Protein AF-A0A811QAI1-F1 (afdb_monomer_lite)

Sequence (111 aa):
MQKIFDVAPDAIEFLEQHHNRLWYRCGFSEKSKCDYLTNNVSESFNAQIRHMKGLLLHELVDGLRELIMEKRFLRRK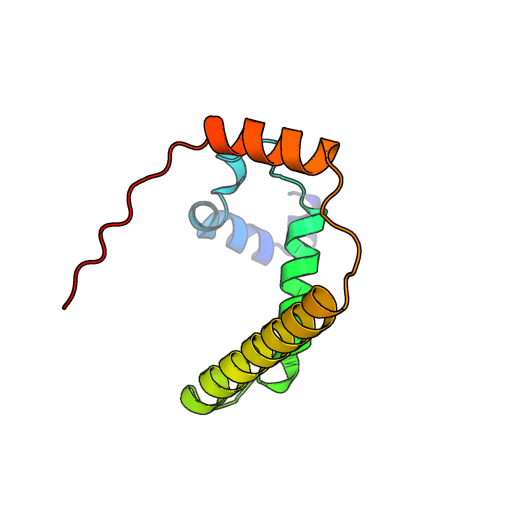IAREMRDGILPNVMKELNAISNNLKVVKAVIVNL

Secondary structure (DSSP, 8-state):
-HHHHTT-HHHHHHHHHTHHHH--GGGS-GGG--HHHHHHHHHHHHHHTGGGTT--HHHHHHHHHHHHHHHHHHHHHHHHH--SPPPHHHHHHHHHHHHT-----------

Structure (mmCIF, N/CA/C/O backbone):
data_AF-A0A811QAI1-F1
#
_entry.id   AF-A0A811QAI1-F1
#
loop_
_atom_site.group_PDB
_atom_site.id
_atom_site.type_symbol
_atom_site.label_atom_id
_atom_site.label_alt_id
_atom_site.label_comp_id
_atom_site.label_asym_id
_atom_site.label_entity_id
_atom_site.label_seq_id
_atom_site.pdbx_PDB_ins_code
_atom_site.Cartn_x
_atom_site.Cartn_y
_atom_site.Cartn_z
_atom_site.occupancy
_atom_site.B_iso_or_equiv
_atom_site.auth_seq_id
_atom_site.auth_comp_id
_atom_site.auth_asym_id
_atom_site.auth_atom_id
_atom_site.pdbx_PDB_model_num
ATOM 1 N N . MET A 1 1 ? 30.792 1.212 4.250 1.00 61.94 1 MET A N 1
ATOM 2 C CA . MET A 1 1 ? 30.940 1.298 2.783 1.00 61.94 1 MET A CA 1
ATOM 3 C C . MET A 1 1 ? 31.880 0.241 2.226 1.00 61.94 1 MET A C 1
ATOM 5 O O . MET A 1 1 ? 31.445 -0.432 1.311 1.00 61.94 1 MET A O 1
ATOM 9 N N . GLN A 1 2 ? 33.067 0.001 2.808 1.00 68.88 2 GLN A N 1
ATOM 10 C CA . GLN A 1 2 ? 34.034 -0.996 2.302 1.00 68.88 2 GLN A CA 1
ATOM 11 C C . GLN A 1 2 ? 33.423 -2.371 1.962 1.00 68.88 2 GLN A C 1
ATOM 13 O O . GLN A 1 2 ? 33.489 -2.808 0.828 1.00 68.88 2 GLN A O 1
ATOM 18 N N . LYS A 1 3 ? 32.682 -2.980 2.899 1.00 75.81 3 LYS A N 1
ATOM 19 C CA . LYS A 1 3 ? 32.026 -4.285 2.679 1.00 75.81 3 LYS A CA 1
ATOM 20 C C . LYS A 1 3 ? 30.988 -4.306 1.543 1.00 75.81 3 LYS A C 1
ATOM 22 O O . LYS A 1 3 ? 30.678 -5.375 1.043 1.00 75.81 3 LYS A O 1
ATOM 27 N N . ILE A 1 4 ? 30.400 -3.156 1.198 1.00 73.12 4 ILE A N 1
ATOM 28 C CA . ILE A 1 4 ? 29.446 -3.029 0.083 1.00 73.12 4 ILE A CA 1
ATOM 29 C C . ILE A 1 4 ? 30.220 -2.814 -1.218 1.00 73.12 4 ILE A C 1
ATOM 31 O O . ILE A 1 4 ? 29.883 -3.435 -2.213 1.00 73.12 4 ILE A O 1
ATOM 35 N N . PHE A 1 5 ? 31.285 -2.008 -1.189 1.00 76.19 5 PHE A N 1
ATOM 36 C CA . PHE A 1 5 ? 32.186 -1.801 -2.325 1.00 76.19 5 PHE A CA 1
ATOM 37 C C . PHE A 1 5 ? 32.788 -3.115 -2.834 1.00 76.19 5 PHE A C 1
ATOM 39 O O . PHE A 1 5 ? 32.803 -3.355 -4.035 1.00 76.19 5 PHE A O 1
ATOM 46 N N . ASP A 1 6 ? 33.209 -3.990 -1.919 1.00 85.88 6 ASP A N 1
ATOM 47 C CA . ASP A 1 6 ? 33.828 -5.273 -2.269 1.00 85.88 6 ASP A CA 1
ATOM 48 C C . ASP A 1 6 ? 32.852 -6.242 -2.976 1.00 85.88 6 ASP A C 1
ATOM 50 O O . ASP A 1 6 ? 33.287 -7.179 -3.640 1.00 85.88 6 ASP A O 1
ATOM 54 N N . VAL A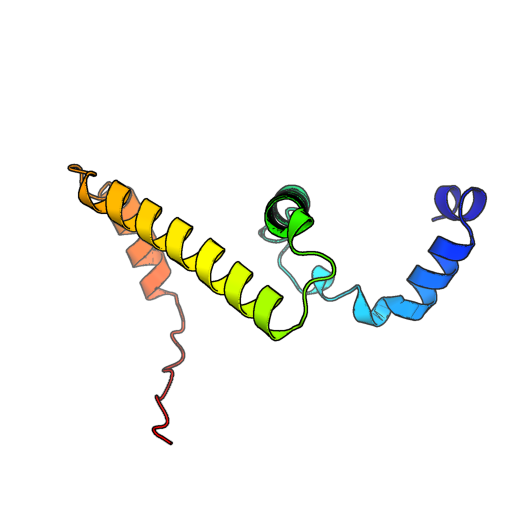 1 7 ? 31.534 -6.034 -2.833 1.00 87.75 7 VAL A N 1
ATOM 55 C CA . VAL A 1 7 ? 30.476 -6.914 -3.373 1.00 87.75 7 VAL A CA 1
ATOM 56 C C . VAL A 1 7 ? 29.728 -6.274 -4.549 1.00 87.75 7 VAL A C 1
ATOM 58 O O . VAL A 1 7 ? 29.318 -6.978 -5.468 1.00 87.75 7 VAL A O 1
ATOM 61 N N . ALA A 1 8 ? 29.533 -4.957 -4.516 1.00 86.38 8 ALA A N 1
ATOM 62 C CA . ALA A 1 8 ? 28.769 -4.174 -5.485 1.00 86.38 8 ALA A CA 1
ATOM 63 C C . ALA A 1 8 ? 29.371 -2.755 -5.601 1.00 86.38 8 ALA A C 1
ATOM 65 O O . ALA A 1 8 ? 28.861 -1.800 -4.999 1.00 86.38 8 ALA A O 1
ATOM 66 N N . PRO A 1 9 ? 30.501 -2.602 -6.316 1.00 87.12 9 PRO A N 1
ATOM 67 C CA . PRO A 1 9 ? 31.180 -1.313 -6.463 1.00 87.12 9 PRO A CA 1
ATOM 68 C C . PRO A 1 9 ? 30.334 -0.284 -7.234 1.00 87.12 9 PRO A C 1
ATOM 70 O O . PRO A 1 9 ? 30.380 0.906 -6.927 1.00 87.12 9 PRO A O 1
ATOM 73 N N . ASP A 1 10 ? 29.490 -0.745 -8.155 1.00 89.88 10 ASP A N 1
ATOM 74 C CA . ASP A 1 10 ? 28.499 0.042 -8.897 1.00 89.88 10 ASP A CA 1
ATOM 75 C C . ASP A 1 10 ? 27.428 0.669 -7.987 1.00 89.88 10 ASP A C 1
ATOM 77 O O . ASP A 1 10 ? 26.999 1.806 -8.199 1.00 89.88 10 ASP A O 1
ATOM 81 N N . ALA A 1 11 ? 27.031 -0.027 -6.917 1.00 83.25 11 ALA A N 1
ATOM 82 C CA . ALA A 1 11 ? 26.115 0.524 -5.922 1.00 83.25 11 ALA A CA 1
ATOM 83 C C . ALA A 1 11 ? 26.743 1.698 -5.149 1.00 83.25 11 ALA A C 1
ATOM 85 O O . ALA A 1 11 ? 26.044 2.658 -4.822 1.00 83.25 11 ALA A O 1
ATOM 86 N N . ILE A 1 12 ? 28.051 1.646 -4.868 1.00 85.56 12 ILE A N 1
ATOM 87 C CA . ILE A 1 12 ? 28.774 2.752 -4.221 1.00 85.56 12 ILE A CA 1
ATOM 88 C C . ILE A 1 12 ? 28.868 3.948 -5.163 1.00 85.56 12 ILE A C 1
ATOM 90 O O . ILE A 1 12 ? 28.510 5.054 -4.760 1.00 85.56 12 ILE A O 1
ATOM 94 N N . GLU A 1 13 ? 29.248 3.716 -6.419 1.00 87.56 13 GLU A N 1
ATOM 95 C CA . GLU A 1 13 ? 29.300 4.765 -7.438 1.00 87.56 13 GLU A CA 1
ATOM 96 C C . GLU A 1 13 ? 27.938 5.468 -7.586 1.00 87.56 13 GLU A C 1
ATOM 98 O O . GLU A 1 13 ? 27.854 6.699 -7.562 1.00 87.56 13 GLU A O 1
ATOM 103 N N . PHE A 1 14 ? 26.842 4.703 -7.633 1.00 84.56 14 PHE A N 1
ATOM 104 C CA . PHE A 1 14 ? 25.490 5.260 -7.690 1.00 84.56 14 PHE A CA 1
ATOM 105 C C . PHE A 1 14 ? 25.151 6.131 -6.469 1.00 84.56 14 PHE A C 1
ATOM 107 O O . PHE A 1 14 ? 24.579 7.217 -6.625 1.00 84.56 14 PHE A O 1
ATOM 114 N N . LEU A 1 15 ? 25.487 5.666 -5.259 1.00 80.38 15 LEU A N 1
ATOM 115 C CA . LEU A 1 15 ? 25.223 6.382 -4.006 1.00 80.38 15 LEU A CA 1
ATOM 116 C C . LEU A 1 15 ? 26.017 7.687 -3.905 1.00 80.38 15 LEU A C 1
ATOM 118 O O . LEU A 1 15 ? 25.475 8.677 -3.410 1.00 80.38 15 LEU A O 1
ATOM 122 N N . GLU A 1 16 ? 27.264 7.697 -4.373 1.00 83.31 16 GLU A N 1
ATOM 123 C CA . GLU A 1 16 ? 28.113 8.891 -4.409 1.00 83.31 16 GLU A CA 1
ATOM 124 C C . GLU A 1 16 ? 27.597 9.913 -5.431 1.00 83.31 16 G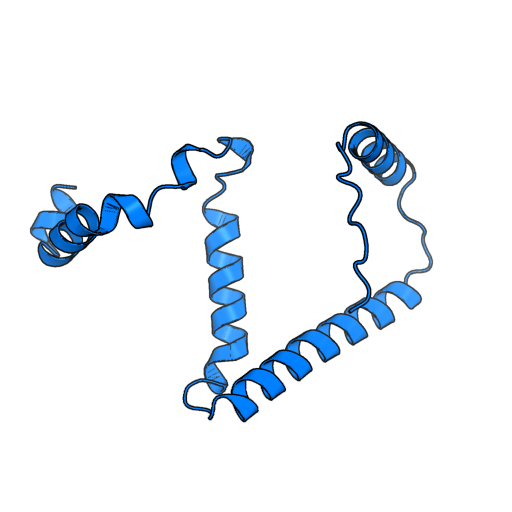LU A C 1
ATOM 126 O O . GLU A 1 16 ? 27.455 11.094 -5.105 1.00 83.31 16 GLU A O 1
ATOM 131 N N . GLN A 1 17 ? 27.213 9.463 -6.630 1.00 86.81 17 GLN A N 1
ATOM 132 C CA . GLN A 1 17 ? 26.688 10.333 -7.691 1.00 86.81 17 GLN A CA 1
ATOM 133 C C . GLN A 1 17 ? 25.332 10.974 -7.345 1.00 86.81 17 GLN A C 1
ATOM 135 O O . GLN A 1 17 ? 25.070 12.118 -7.721 1.00 86.81 17 GLN A O 1
ATOM 140 N N . HIS A 1 18 ? 24.454 10.260 -6.633 1.00 79.19 18 HIS A N 1
ATOM 141 C CA . HIS A 1 18 ? 23.071 10.691 -6.363 1.00 79.19 18 HIS A CA 1
ATOM 142 C C . HIS A 1 18 ? 22.830 11.111 -4.909 1.00 79.19 18 HIS A C 1
ATOM 144 O O . HIS A 1 18 ? 21.682 11.295 -4.488 1.00 79.19 18 HIS A O 1
ATOM 150 N N . HIS A 1 19 ? 23.900 11.278 -4.135 1.00 68.88 19 HIS A N 1
ATOM 151 C CA . HIS A 1 19 ? 23.867 11.543 -2.699 1.00 68.88 19 HIS A CA 1
ATOM 152 C C . HIS A 1 19 ? 22.951 12.716 -2.306 1.00 68.88 19 HIS A C 1
ATOM 154 O O . HIS A 1 19 ? 22.161 12.632 -1.364 1.00 68.88 19 HIS A O 1
ATOM 160 N N . ASN A 1 20 ? 22.986 13.791 -3.097 1.00 64.88 20 ASN A N 1
ATOM 161 C CA . ASN A 1 20 ? 22.164 14.988 -2.916 1.00 64.88 20 ASN A CA 1
ATOM 162 C C . ASN A 1 20 ? 20.649 14.750 -3.087 1.00 64.88 20 ASN A C 1
ATOM 164 O O . ASN A 1 20 ? 19.854 15.509 -2.538 1.00 64.88 20 ASN A O 1
ATOM 168 N N . ARG A 1 21 ? 20.230 13.710 -3.820 1.00 62.31 21 ARG A N 1
ATOM 169 C CA . ARG A 1 21 ? 18.814 13.337 -4.016 1.00 62.31 21 ARG A CA 1
ATOM 170 C C . ARG A 1 21 ? 18.303 12.387 -2.935 1.00 62.31 21 ARG A C 1
ATOM 172 O O . ARG A 1 21 ? 17.097 12.297 -2.721 1.00 62.31 21 ARG A O 1
ATOM 179 N N . LEU A 1 22 ? 19.209 11.678 -2.263 1.00 59.34 22 LEU A N 1
ATOM 180 C CA . LEU A 1 22 ? 18.886 10.667 -1.254 1.00 59.34 22 LEU A CA 1
ATOM 181 C C . LEU A 1 22 ? 18.806 11.256 0.165 1.00 59.34 22 LEU A C 1
ATOM 183 O O . LEU A 1 22 ? 18.176 10.669 1.049 1.00 59.34 22 LEU A O 1
ATOM 187 N N . TRP A 1 23 ? 19.419 12.418 0.407 1.00 59.44 23 TRP A N 1
ATOM 188 C CA . TRP A 1 23 ? 19.560 12.998 1.743 1.00 59.44 23 TRP A CA 1
ATOM 189 C C . TRP A 1 23 ? 18.727 14.264 1.956 1.00 59.44 23 TRP A C 1
ATOM 191 O O . TRP A 1 23 ? 19.230 15.380 1.983 1.00 59.44 23 TRP A O 1
ATOM 201 N N . TYR A 1 24 ? 17.443 14.066 2.255 1.00 59.22 24 TYR A N 1
ATOM 202 C CA . TYR A 1 24 ? 16.702 14.985 3.134 1.00 59.22 24 TYR A CA 1
ATOM 203 C C . TYR A 1 24 ? 16.396 14.349 4.500 1.00 59.22 24 TYR A C 1
ATOM 205 O O . TYR A 1 24 ? 15.809 14.970 5.378 1.00 59.22 24 TYR A O 1
ATOM 213 N N . ARG A 1 25 ? 16.838 13.102 4.731 1.00 58.06 25 ARG A N 1
ATOM 214 C CA . ARG A 1 25 ? 16.599 12.379 5.990 1.00 58.06 25 ARG A CA 1
ATOM 215 C C . ARG A 1 25 ? 17.359 12.975 7.178 1.00 58.06 25 ARG A C 1
ATOM 217 O O . ARG A 1 25 ? 16.877 12.880 8.304 1.00 58.06 25 ARG A O 1
ATOM 224 N N . CYS A 1 26 ? 18.506 13.622 6.952 1.00 63.53 26 CYS A N 1
ATOM 225 C CA . CYS A 1 26 ? 19.270 14.303 8.002 1.00 63.53 26 CYS A CA 1
ATOM 226 C C . CYS A 1 26 ? 18.506 15.489 8.619 1.00 63.53 26 CYS A C 1
ATOM 228 O O . CYS A 1 26 ? 18.646 15.711 9.819 1.00 63.53 26 CYS A O 1
ATOM 230 N N . GLY A 1 27 ? 17.642 16.159 7.844 1.00 65.06 27 GLY A N 1
ATOM 231 C CA . GLY A 1 27 ? 16.843 17.310 8.280 1.00 65.06 27 GLY A CA 1
ATOM 232 C C . GLY A 1 27 ? 15.629 16.978 9.156 1.00 65.06 27 GLY A C 1
ATOM 233 O O . GLY A 1 27 ? 15.009 17.887 9.699 1.00 65.06 27 GLY A O 1
ATOM 234 N N . PHE A 1 28 ? 15.280 15.698 9.327 1.00 66.31 28 PHE A N 1
ATOM 235 C CA . PHE A 1 28 ? 14.187 15.289 10.217 1.00 66.31 28 PHE A CA 1
ATOM 236 C C . PHE A 1 28 ? 14.674 15.057 11.655 1.00 66.31 28 PHE A C 1
ATOM 238 O O . PHE A 1 28 ? 15.850 14.791 11.898 1.00 66.31 28 PHE A O 1
ATOM 245 N N . SER A 1 29 ? 13.754 15.103 12.622 1.00 70.19 29 SER A N 1
ATOM 246 C CA . SER A 1 29 ? 14.021 14.675 14.003 1.00 70.19 29 SER A CA 1
ATOM 247 C C . SER A 1 29 ? 14.299 13.170 14.058 1.00 70.19 29 SER A C 1
ATOM 249 O O . SER A 1 29 ? 13.641 12.408 13.354 1.00 70.19 29 SER A O 1
ATOM 251 N N . GLU A 1 30 ? 15.212 12.714 14.921 1.00 70.69 30 GLU A N 1
ATOM 252 C CA . GLU A 1 30 ? 15.476 11.279 15.150 1.00 70.69 30 GLU A CA 1
ATOM 253 C C . GLU A 1 30 ? 14.212 10.496 15.524 1.00 70.69 30 GLU A C 1
ATOM 255 O O . GLU A 1 30 ? 14.029 9.372 15.068 1.00 70.69 30 GLU A O 1
ATOM 260 N N . LYS A 1 31 ? 13.273 11.129 16.241 1.00 65.69 31 LYS A N 1
ATOM 261 C CA . LYS A 1 31 ? 11.965 10.537 16.568 1.00 65.69 31 LYS A CA 1
ATOM 262 C C . LYS A 1 31 ? 11.130 10.199 15.328 1.00 65.69 31 LYS A C 1
ATOM 264 O O . LYS A 1 31 ? 10.326 9.276 15.363 1.00 65.69 31 LYS A O 1
ATOM 269 N N . SER A 1 32 ? 11.314 10.939 14.236 1.00 62.38 32 SER A N 1
ATOM 270 C CA . SER A 1 32 ? 10.629 10.719 12.958 1.00 62.38 32 SER A CA 1
ATOM 271 C C . SER A 1 32 ? 11.399 9.774 12.027 1.00 62.38 32 SER A C 1
ATOM 273 O O . SER A 1 32 ? 10.835 9.307 11.040 1.00 62.38 32 SER A O 1
ATOM 275 N N . LYS A 1 33 ? 12.669 9.459 12.326 1.00 61.50 33 LYS A N 1
ATOM 276 C CA . LYS A 1 33 ? 13.537 8.567 11.532 1.00 61.50 33 LYS A CA 1
ATOM 277 C C . LYS A 1 33 ? 13.351 7.097 11.923 1.00 61.50 33 LYS A C 1
ATOM 279 O O . LYS A 1 33 ? 14.316 6.359 12.079 1.00 61.50 33 LYS A O 1
ATOM 284 N N . CYS A 1 34 ? 12.108 6.650 12.080 1.00 60.22 34 CYS A N 1
ATOM 285 C CA . CYS A 1 34 ? 11.833 5.227 12.248 1.00 60.22 34 CYS A CA 1
ATOM 286 C C . CYS A 1 34 ? 11.874 4.544 10.871 1.00 60.22 34 CYS A C 1
ATOM 288 O O . CYS A 1 34 ? 10.871 4.523 10.156 1.00 60.22 34 CYS A O 1
ATOM 290 N N . ASP A 1 35 ? 13.036 4.000 10.491 1.00 56.25 35 ASP A N 1
ATOM 291 C CA . ASP A 1 35 ? 13.245 3.277 9.220 1.00 56.25 35 ASP A CA 1
ATOM 292 C C . ASP A 1 35 ? 12.209 2.171 8.980 1.00 56.25 35 ASP A C 1
ATOM 294 O O . ASP A 1 35 ? 11.756 1.948 7.853 1.00 56.25 35 ASP A O 1
ATOM 298 N N . TYR A 1 36 ? 11.787 1.527 10.067 1.00 52.69 36 TYR A N 1
ATOM 299 C CA . TYR A 1 36 ? 10.894 0.379 10.049 1.00 52.69 36 TYR A CA 1
ATOM 300 C C . TYR A 1 36 ? 9.486 0.715 9.532 1.00 52.69 36 TYR A C 1
ATOM 302 O O . TYR A 1 36 ? 8.862 -0.090 8.843 1.00 52.69 36 TYR A O 1
ATOM 310 N N . LEU A 1 37 ? 8.979 1.920 9.812 1.00 54.72 37 LEU A N 1
ATOM 311 C CA . LEU A 1 37 ? 7.637 2.326 9.381 1.00 54.72 37 LEU A CA 1
ATOM 312 C C . LEU A 1 37 ? 7.598 2.728 7.902 1.00 54.72 37 LEU A C 1
ATOM 314 O O . LEU A 1 37 ? 6.598 2.494 7.225 1.00 54.72 37 LEU A O 1
ATOM 318 N N . THR A 1 38 ? 8.678 3.311 7.380 1.00 58.41 38 THR A N 1
ATOM 319 C CA . THR A 1 38 ? 8.688 3.869 6.019 1.00 58.41 38 THR A CA 1
ATOM 320 C C . THR A 1 38 ? 8.786 2.810 4.923 1.00 58.41 38 THR A C 1
ATOM 322 O O . THR A 1 38 ? 8.158 2.962 3.870 1.00 58.41 38 THR A O 1
ATOM 325 N N . ASN A 1 39 ? 9.521 1.720 5.167 1.00 72.56 39 ASN A N 1
ATOM 326 C CA . ASN A 1 39 ? 9.657 0.658 4.174 1.00 72.56 39 ASN A CA 1
ATOM 327 C C . ASN A 1 39 ? 8.371 -0.172 4.066 1.00 72.56 39 ASN A C 1
ATOM 329 O O . ASN A 1 39 ? 7.830 -0.322 2.978 1.00 72.56 39 ASN A O 1
ATOM 333 N N . ASN A 1 40 ? 7.796 -0.578 5.202 1.00 78.56 40 ASN A N 1
ATOM 334 C CA . ASN A 1 40 ? 6.574 -1.388 5.233 1.00 78.56 40 ASN A CA 1
ATOM 335 C C . ASN A 1 40 ? 5.389 -0.711 4.528 1.00 78.56 40 ASN A C 1
ATOM 337 O O . ASN A 1 40 ? 4.614 -1.373 3.839 1.00 78.56 40 ASN A O 1
ATOM 341 N N . VAL A 1 41 ? 5.239 0.611 4.674 1.00 80.69 41 VAL A N 1
ATOM 342 C CA . VAL A 1 41 ? 4.185 1.367 3.976 1.00 80.69 41 VAL A CA 1
ATOM 343 C C . VAL A 1 41 ? 4.414 1.351 2.466 1.00 80.69 41 VAL A C 1
ATOM 345 O O . VAL A 1 41 ? 3.482 1.081 1.707 1.00 80.69 41 VAL A O 1
ATOM 348 N N . SER A 1 42 ? 5.652 1.597 2.034 1.00 83.19 42 SER A N 1
ATOM 349 C CA . SER A 1 42 ? 6.020 1.624 0.616 1.00 83.19 42 SER A CA 1
ATOM 350 C C . SER A 1 42 ? 5.883 0.240 -0.024 1.00 83.19 42 SER A C 1
ATOM 352 O O . SER A 1 42 ? 5.279 0.101 -1.085 1.00 83.19 42 SER A O 1
ATOM 354 N N . GLU A 1 43 ? 6.368 -0.805 0.644 1.00 88.62 43 GLU A N 1
ATOM 355 C CA . GLU A 1 43 ? 6.254 -2.198 0.209 1.00 88.62 43 GLU A CA 1
ATOM 356 C C . GLU A 1 43 ? 4.799 -2.668 0.164 1.00 88.62 43 GLU A C 1
ATOM 358 O O . GLU A 1 43 ? 4.379 -3.264 -0.828 1.00 88.62 43 GLU A O 1
ATOM 363 N N . SER A 1 44 ? 3.999 -2.354 1.189 1.00 90.06 44 SER A N 1
ATOM 364 C CA . SER A 1 44 ? 2.576 -2.709 1.218 1.00 90.06 44 SER A CA 1
ATOM 365 C C . SER A 1 44 ? 1.793 -2.027 0.098 1.00 90.06 44 SER A C 1
ATOM 367 O O . SER A 1 44 ? 0.916 -2.646 -0.513 1.00 90.06 44 SER A O 1
ATOM 369 N N . PHE A 1 45 ? 2.104 -0.763 -0.196 1.00 89.88 45 PHE A N 1
ATOM 370 C CA . PHE A 1 45 ? 1.504 -0.061 -1.323 1.00 89.88 45 PHE A CA 1
ATOM 371 C C . PHE A 1 45 ? 1.935 -0.687 -2.655 1.00 89.88 45 PHE A C 1
ATOM 373 O O . PHE A 1 45 ? 1.081 -1.048 -3.463 1.00 89.88 45 PHE A O 1
ATOM 380 N N . ASN A 1 46 ? 3.237 -0.920 -2.845 1.00 90.88 46 ASN A N 1
ATOM 381 C CA . ASN A 1 46 ? 3.785 -1.553 -4.048 1.00 90.88 46 ASN A CA 1
ATOM 382 C C . ASN A 1 46 ? 3.205 -2.951 -4.298 1.00 90.88 46 ASN A C 1
ATOM 384 O O . ASN A 1 46 ? 2.953 -3.312 -5.447 1.00 90.88 46 ASN A O 1
ATOM 388 N N . ALA A 1 47 ? 2.966 -3.731 -3.242 1.00 93.88 47 ALA A N 1
ATOM 389 C CA . ALA A 1 47 ? 2.318 -5.033 -3.339 1.00 93.88 47 ALA A CA 1
ATOM 390 C C . ALA A 1 47 ? 0.864 -4.911 -3.824 1.00 93.88 47 ALA A C 1
ATOM 392 O O . ALA A 1 47 ? 0.451 -5.672 -4.698 1.00 93.88 47 ALA A O 1
ATOM 393 N N . GLN A 1 48 ? 0.112 -3.929 -3.313 1.00 92.81 48 GLN A N 1
ATOM 394 C CA . GLN A 1 48 ? -1.273 -3.678 -3.731 1.00 92.81 48 GLN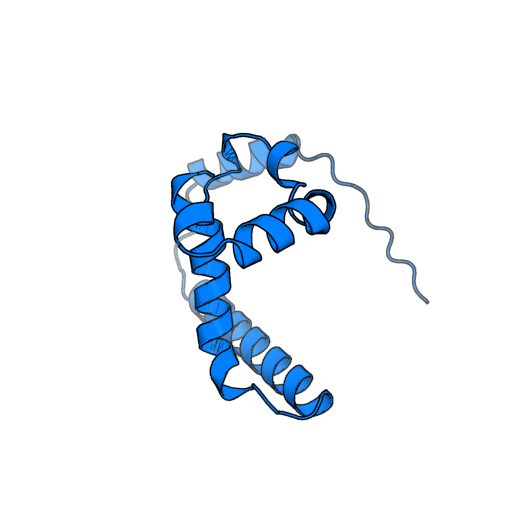 A CA 1
ATOM 395 C C . GLN A 1 48 ? -1.364 -3.286 -5.205 1.00 92.81 48 GLN A C 1
ATOM 397 O O . GLN A 1 48 ? -2.224 -3.802 -5.909 1.00 92.81 48 GLN A O 1
ATOM 402 N N . ILE A 1 49 ? -0.457 -2.437 -5.692 1.00 94.69 49 ILE A N 1
ATOM 403 C CA . ILE A 1 49 ? -0.487 -1.950 -7.082 1.00 94.69 49 ILE A CA 1
ATOM 404 C C . ILE A 1 49 ? 0.336 -2.812 -8.049 1.00 94.69 49 ILE A C 1
ATOM 406 O O . ILE A 1 49 ? 0.470 -2.474 -9.222 1.00 94.69 49 ILE A O 1
ATOM 410 N N . ARG A 1 50 ? 0.908 -3.936 -7.594 1.00 95.25 50 ARG A N 1
ATOM 411 C CA . ARG A 1 50 ? 1.813 -4.767 -8.409 1.00 95.25 50 ARG A CA 1
ATOM 412 C C . ARG A 1 50 ? 1.174 -5.234 -9.718 1.00 95.25 50 ARG A C 1
ATOM 414 O O . ARG A 1 50 ? 1.864 -5.296 -10.731 1.00 95.25 50 ARG A O 1
ATOM 421 N N . HIS A 1 51 ? -0.116 -5.553 -9.684 1.00 94.00 51 HIS A N 1
ATOM 422 C CA . HIS A 1 51 ? -0.890 -6.015 -10.838 1.00 94.00 51 HIS A CA 1
ATOM 423 C C . HIS A 1 51 ? -1.251 -4.887 -11.820 1.00 94.00 51 HIS A C 1
ATOM 425 O O . HIS A 1 51 ? -1.638 -5.172 -12.944 1.00 94.00 51 HIS A O 1
ATOM 431 N N . MET A 1 52 ? -1.091 -3.621 -11.420 1.00 95.00 52 MET A N 1
ATOM 432 C CA . MET A 1 52 ? -1.358 -2.441 -12.253 1.00 95.00 52 MET A CA 1
ATOM 433 C C . MET A 1 52 ? -0.143 -2.041 -13.108 1.00 95.00 52 MET A C 1
ATOM 435 O O . MET A 1 52 ? -0.189 -1.064 -13.855 1.00 95.00 52 MET A O 1
ATOM 439 N N . LYS A 1 53 ? 0.983 -2.758 -12.989 1.00 91.62 53 LYS A N 1
ATOM 440 C CA . LYS A 1 53 ? 2.187 -2.483 -13.780 1.00 91.62 53 LYS A CA 1
ATOM 441 C C . LYS A 1 53 ? 1.936 -2.779 -15.260 1.00 91.62 53 LYS A C 1
ATOM 443 O O . LYS A 1 53 ? 1.491 -3.867 -15.601 1.00 91.62 53 LYS A O 1
ATOM 448 N N . GLY A 1 54 ? 2.306 -1.834 -16.124 1.00 92.31 54 GLY A N 1
ATOM 449 C CA . GLY A 1 54 ? 2.176 -1.967 -17.579 1.00 92.31 54 GLY A CA 1
ATOM 450 C C . GLY A 1 54 ? 0.840 -1.484 -18.148 1.00 92.31 54 GLY A C 1
ATOM 451 O O . GLY A 1 54 ? 0.687 -1.483 -19.364 1.00 92.31 54 GLY A O 1
ATOM 452 N N . LEU A 1 55 ? -0.088 -1.039 -17.296 1.00 94.94 55 LEU A N 1
ATOM 453 C CA . LEU A 1 55 ? -1.304 -0.353 -17.726 1.00 94.94 55 LEU A CA 1
ATOM 454 C C . LEU A 1 55 ? -0.985 0.979 -18.416 1.00 94.94 55 LEU A C 1
ATOM 456 O O . LEU A 1 55 ? 0.017 1.635 -18.100 1.00 94.94 55 LEU A O 1
ATOM 460 N N . LEU A 1 56 ? -1.868 1.408 -19.320 1.00 97.19 56 LEU A N 1
ATOM 461 C CA . LEU A 1 56 ? -1.814 2.758 -19.870 1.00 97.19 56 LEU A CA 1
ATOM 462 C C . LEU A 1 56 ? -2.041 3.785 -18.755 1.00 97.19 56 LEU A C 1
ATOM 464 O O . LEU A 1 56 ? -2.659 3.499 -17.731 1.00 97.19 56 LEU A O 1
ATOM 468 N N . LEU A 1 57 ? -1.571 5.019 -18.961 1.00 95.69 57 LEU A N 1
ATOM 469 C CA . LEU A 1 57 ? -1.634 6.060 -17.930 1.00 95.69 57 LEU A CA 1
ATOM 470 C C . LEU A 1 57 ? -3.056 6.274 -17.384 1.00 95.69 57 LEU A C 1
ATOM 472 O O . LEU A 1 57 ? -3.229 6.422 -16.179 1.00 95.69 57 LEU A O 1
ATOM 476 N N . HIS A 1 58 ? -4.067 6.277 -18.256 1.00 96.81 58 HIS A N 1
ATOM 477 C CA . HIS A 1 58 ? -5.453 6.477 -17.835 1.00 96.81 58 HIS A CA 1
ATOM 478 C C . HIS A 1 58 ? -5.985 5.286 -17.024 1.00 96.81 58 HIS A C 1
ATOM 480 O O . HIS A 1 58 ? -6.599 5.502 -15.987 1.00 96.81 58 HIS A O 1
ATOM 486 N N . GLU A 1 59 ? -5.679 4.052 -17.430 1.00 97.06 59 GLU A N 1
ATOM 487 C CA . GLU A 1 59 ? -6.050 2.826 -16.709 1.00 97.06 59 GLU A CA 1
ATOM 488 C C . GLU A 1 59 ? -5.364 2.748 -15.338 1.00 97.06 59 GLU A C 1
ATOM 490 O O . GLU A 1 59 ? -5.989 2.383 -14.345 1.00 97.06 59 GLU A O 1
ATOM 495 N N . LEU A 1 60 ? -4.090 3.148 -15.256 1.00 96.44 60 LEU A N 1
ATOM 496 C CA . LEU A 1 60 ? -3.350 3.211 -13.996 1.00 96.44 60 LEU A CA 1
ATOM 497 C C . LEU A 1 60 ? -3.982 4.217 -13.027 1.00 96.44 60 LEU A C 1
ATOM 499 O O . LEU A 1 60 ? -4.181 3.907 -11.852 1.00 96.44 60 LEU A O 1
ATOM 503 N N . VAL A 1 61 ? -4.286 5.427 -13.504 1.00 96.50 61 VAL A N 1
ATOM 504 C CA . VAL A 1 61 ? -4.923 6.465 -12.679 1.00 96.50 61 VAL A CA 1
ATOM 505 C C . VAL A 1 61 ? -6.305 6.008 -12.217 1.00 96.50 61 VAL A C 1
ATOM 507 O O . VAL A 1 61 ? -6.667 6.238 -11.060 1.00 96.50 61 VAL A O 1
ATOM 510 N N . ASP A 1 62 ? -7.049 5.323 -13.082 1.00 97.56 62 ASP A N 1
ATOM 511 C CA . ASP A 1 62 ? -8.375 4.818 -12.755 1.00 97.56 62 ASP A CA 1
ATOM 512 C C . ASP A 1 62 ? -8.330 3.691 -11.710 1.00 97.56 62 ASP A C 1
ATOM 514 O O . ASP A 1 62 ? -9.017 3.765 -10.689 1.00 97.56 62 ASP A O 1
ATOM 518 N N . GLY A 1 63 ? -7.417 2.729 -11.865 1.00 96.56 63 GLY A N 1
ATOM 519 C CA . GLY A 1 63 ? -7.199 1.669 -10.876 1.00 96.56 63 GLY A CA 1
ATOM 520 C C . GLY A 1 63 ? -6.735 2.204 -9.514 1.00 96.56 63 GLY A C 1
ATOM 521 O O . GLY A 1 63 ? -7.193 1.743 -8.464 1.00 96.56 63 GLY A O 1
ATOM 522 N N . LEU A 1 64 ? -5.878 3.233 -9.496 1.00 96.06 64 LEU A N 1
ATOM 523 C CA . LEU A 1 64 ? -5.478 3.907 -8.254 1.00 96.06 64 LEU A CA 1
ATOM 524 C C . LEU A 1 64 ? -6.657 4.627 -7.586 1.00 96.06 64 LEU A C 1
ATOM 526 O O . LEU A 1 64 ? -6.804 4.568 -6.359 1.00 96.06 64 LEU A O 1
ATOM 530 N N . ARG A 1 65 ? -7.505 5.298 -8.377 1.00 97.25 65 ARG A N 1
ATOM 531 C CA . ARG A 1 65 ? -8.728 5.952 -7.892 1.00 97.25 65 ARG A CA 1
ATOM 532 C C . ARG A 1 65 ? -9.641 4.931 -7.218 1.00 97.25 65 ARG A C 1
ATOM 534 O O . ARG A 1 65 ? -10.091 5.186 -6.099 1.00 97.25 65 ARG A O 1
ATOM 541 N N . GLU A 1 66 ? -9.892 3.794 -7.857 1.00 97.31 66 GLU A N 1
ATOM 542 C CA . GLU A 1 66 ? -10.742 2.728 -7.313 1.00 97.31 66 GLU A CA 1
ATOM 543 C C . GLU A 1 66 ? -10.188 2.166 -6.007 1.00 97.31 66 GLU A C 1
ATOM 545 O O . GLU A 1 66 ? -10.878 2.227 -4.984 1.00 97.31 66 GLU A O 1
ATOM 550 N N . LEU A 1 67 ? -8.912 1.765 -5.993 1.00 95.69 67 LEU A N 1
ATOM 551 C CA . LEU A 1 67 ? -8.235 1.253 -4.797 1.00 95.69 67 LEU A CA 1
ATOM 552 C C . LEU A 1 67 ? -8.392 2.204 -3.599 1.00 95.69 67 LEU A C 1
ATOM 554 O O . LEU A 1 67 ? -8.728 1.789 -2.484 1.00 95.69 67 LEU A O 1
ATOM 558 N N . ILE A 1 68 ? -8.164 3.504 -3.810 1.00 94.94 68 ILE A N 1
ATOM 559 C CA . ILE A 1 68 ? -8.274 4.510 -2.748 1.00 94.94 68 ILE A CA 1
ATOM 560 C C . ILE A 1 68 ? -9.730 4.669 -2.293 1.00 94.94 68 ILE A C 1
ATOM 562 O O . ILE A 1 68 ? -9.994 4.759 -1.086 1.00 94.94 68 ILE A O 1
ATOM 566 N N . MET A 1 69 ? -10.679 4.721 -3.229 1.00 97.56 69 MET A N 1
ATOM 567 C CA . MET A 1 69 ? -12.091 4.949 -2.915 1.00 97.56 69 MET A CA 1
ATOM 568 C C . MET A 1 69 ? -12.716 3.775 -2.168 1.00 97.56 69 MET A C 1
ATOM 570 O O . MET A 1 69 ? -13.408 4.008 -1.172 1.00 97.56 69 MET A O 1
ATOM 574 N N . GLU A 1 70 ? -12.412 2.540 -2.556 1.00 97.06 70 GLU A N 1
ATOM 575 C CA . GLU A 1 70 ? -12.859 1.336 -1.852 1.00 97.06 70 GLU A CA 1
ATOM 576 C C . GLU A 1 70 ? -12.344 1.303 -0.412 1.00 97.06 70 GLU A C 1
ATOM 578 O O . GLU A 1 70 ? -13.120 1.138 0.535 1.00 97.06 70 GLU A O 1
ATOM 583 N N . LYS A 1 71 ? -11.042 1.554 -0.209 1.00 94.81 71 LYS A N 1
ATOM 584 C CA . LYS A 1 71 ? -10.454 1.613 1.139 1.00 94.81 71 LYS A CA 1
ATOM 585 C C . LYS A 1 71 ? -11.090 2.722 1.979 1.00 94.81 71 LYS A C 1
ATOM 587 O O . LYS A 1 71 ? -11.375 2.508 3.160 1.00 94.81 71 LYS A O 1
ATOM 592 N N . ARG A 1 72 ? -11.341 3.902 1.398 1.00 95.62 72 ARG A N 1
ATOM 593 C CA . ARG A 1 72 ? -12.032 5.014 2.082 1.00 95.62 72 ARG A CA 1
ATOM 594 C C . ARG A 1 72 ? -13.475 4.669 2.425 1.00 95.62 72 ARG A C 1
ATOM 596 O O . ARG A 1 72 ? -13.955 5.056 3.489 1.00 95.62 72 ARG A O 1
ATOM 603 N N . PHE A 1 73 ? -14.185 3.991 1.532 1.00 97.50 73 PHE A N 1
ATOM 604 C CA . PHE A 1 73 ? -15.546 3.537 1.782 1.00 97.50 73 PHE A CA 1
ATOM 605 C C . PHE A 1 73 ? -15.582 2.515 2.920 1.00 97.50 73 PHE A C 1
ATOM 607 O O . PHE A 1 73 ? -16.322 2.720 3.880 1.00 97.50 73 PHE A O 1
ATOM 614 N N . LEU A 1 74 ? -14.724 1.492 2.877 1.00 96.88 74 LEU A N 1
ATOM 615 C CA . LEU A 1 74 ? -14.640 0.466 3.916 1.00 96.88 74 LEU A CA 1
ATOM 616 C C . LEU A 1 74 ? -14.348 1.072 5.294 1.00 96.88 74 LEU A C 1
ATOM 618 O O . LEU A 1 74 ? -15.055 0.781 6.255 1.00 96.88 74 LEU A O 1
ATOM 622 N N . ARG A 1 75 ? -13.361 1.975 5.386 1.00 95.06 75 ARG A N 1
ATOM 623 C CA . ARG A 1 75 ? -13.051 2.679 6.643 1.00 95.06 75 ARG A CA 1
ATOM 624 C C . ARG A 1 75 ? -14.242 3.487 7.154 1.00 95.06 75 ARG A C 1
ATOM 626 O O . ARG A 1 75 ? -14.529 3.439 8.343 1.00 95.06 75 ARG A O 1
ATOM 633 N N . ARG A 1 76 ? -14.956 4.195 6.269 1.00 94.31 76 ARG A N 1
ATOM 634 C CA . ARG A 1 76 ? -16.173 4.940 6.636 1.00 94.31 76 ARG A CA 1
ATOM 635 C C . ARG A 1 76 ? -17.293 4.019 7.107 1.00 94.31 76 ARG A C 1
ATOM 637 O O . ARG A 1 76 ? -17.982 4.371 8.056 1.00 94.31 76 ARG A O 1
ATOM 644 N N . LYS A 1 77 ? -17.481 2.868 6.460 1.00 95.88 77 LYS A N 1
ATOM 645 C CA . LYS A 1 77 ? -18.483 1.878 6.861 1.00 95.88 77 LYS A CA 1
ATOM 646 C C . LYS A 1 77 ? -18.192 1.358 8.269 1.00 95.88 77 LYS A C 1
ATOM 648 O O . LYS A 1 77 ? -19.050 1.485 9.130 1.00 95.88 77 LYS A O 1
ATOM 653 N N . ILE A 1 78 ? -16.965 0.894 8.513 1.00 93.25 78 ILE A N 1
ATOM 654 C CA . ILE A 1 78 ? -16.533 0.415 9.835 1.00 93.25 78 ILE A CA 1
ATOM 655 C C . ILE A 1 78 ? -16.698 1.521 10.885 1.00 93.25 78 ILE A C 1
ATOM 657 O O . ILE A 1 78 ? -17.280 1.286 11.935 1.00 93.25 78 ILE A O 1
ATOM 661 N N . ALA A 1 79 ? -16.267 2.749 10.583 1.00 88.69 79 ALA A N 1
ATOM 662 C CA . ALA A 1 79 ? -16.386 3.874 11.510 1.00 88.69 79 ALA A CA 1
ATOM 663 C C . ALA A 1 79 ? -17.840 4.211 11.885 1.00 88.69 79 ALA A C 1
ATOM 665 O O . ALA A 1 79 ? -18.085 4.663 12.996 1.00 88.69 79 ALA A O 1
ATOM 666 N N . ARG A 1 80 ? -18.810 3.986 10.989 1.00 89.56 80 ARG A N 1
ATOM 667 C CA . ARG A 1 80 ? -20.243 4.171 11.293 1.00 89.56 80 ARG A CA 1
ATOM 668 C C . ARG A 1 80 ? -20.800 3.093 12.220 1.00 89.56 80 ARG A C 1
ATOM 670 O O . ARG A 1 80 ? -21.799 3.335 12.885 1.00 89.56 80 ARG A O 1
ATOM 677 N N . GLU A 1 81 ? -20.191 1.912 12.229 1.00 90.50 81 GLU A N 1
ATOM 678 C CA . GLU A 1 81 ? -20.586 0.790 13.085 1.00 90.50 81 GLU A CA 1
ATOM 679 C C . GLU A 1 81 ? -19.934 0.872 14.479 1.00 90.50 81 GLU A C 1
ATOM 681 O O . GLU A 1 81 ? -20.383 0.200 15.410 1.00 90.50 81 GLU A O 1
ATOM 686 N N . MET A 1 82 ? -18.912 1.721 14.652 1.00 87.75 82 MET A N 1
ATOM 687 C CA . MET A 1 82 ? -18.290 1.998 15.948 1.00 87.75 82 MET A CA 1
ATOM 688 C C . MET A 1 82 ? -19.271 2.760 16.847 1.00 87.75 82 MET A C 1
ATOM 690 O O . MET A 1 82 ? -19.612 3.911 16.582 1.00 87.75 82 MET A O 1
ATOM 694 N N . ARG A 1 83 ? -19.745 2.094 17.906 1.00 82.31 83 ARG A N 1
ATOM 695 C CA . ARG A 1 83 ? -20.723 2.647 18.861 1.00 82.31 83 ARG A CA 1
ATOM 696 C C . ARG A 1 83 ? -20.077 3.496 19.949 1.00 82.31 83 ARG A C 1
ATOM 698 O O . ARG A 1 83 ? -20.698 4.432 20.442 1.00 82.31 83 ARG A O 1
ATOM 705 N N . ASP A 1 84 ? -18.843 3.164 20.306 1.00 79.50 84 ASP A N 1
ATOM 706 C CA . ASP A 1 84 ? -18.101 3.873 21.336 1.00 79.50 84 ASP A CA 1
ATOM 707 C C . ASP A 1 84 ? -17.439 5.123 20.750 1.00 79.50 84 ASP A C 1
ATOM 709 O O . ASP A 1 84 ? -16.884 5.109 19.647 1.00 79.50 84 ASP A O 1
ATOM 713 N N . GLY A 1 85 ? -17.502 6.221 21.501 1.00 76.75 85 GLY A N 1
ATOM 714 C CA . GLY A 1 85 ? -16.781 7.444 21.168 1.00 76.75 85 GLY A CA 1
ATOM 715 C C . GLY A 1 85 ? -15.268 7.278 21.320 1.00 76.75 85 GLY A C 1
ATOM 716 O O . GLY A 1 85 ? -14.766 6.318 21.904 1.00 76.75 85 GLY A O 1
ATOM 717 N N . ILE A 1 86 ? -14.513 8.257 20.825 1.00 81.75 86 ILE A N 1
ATOM 718 C CA . ILE A 1 86 ? -13.074 8.334 21.097 1.00 81.75 86 ILE A CA 1
ATOM 719 C C . ILE A 1 86 ? -12.881 8.475 22.612 1.00 81.75 86 ILE A C 1
ATOM 721 O O . ILE A 1 86 ? -13.544 9.300 23.243 1.00 81.75 86 ILE A O 1
ATOM 725 N N . LEU A 1 87 ? -11.963 7.694 23.193 1.00 86.69 87 LEU A N 1
ATOM 726 C CA . LEU A 1 87 ? -11.672 7.766 24.625 1.00 86.69 87 LEU A CA 1
ATOM 727 C C . LEU A 1 87 ? -11.369 9.220 25.042 1.00 86.69 87 LEU A C 1
ATOM 729 O O . LEU A 1 87 ? -10.551 9.875 24.386 1.00 86.69 87 LEU A O 1
ATOM 733 N N . PRO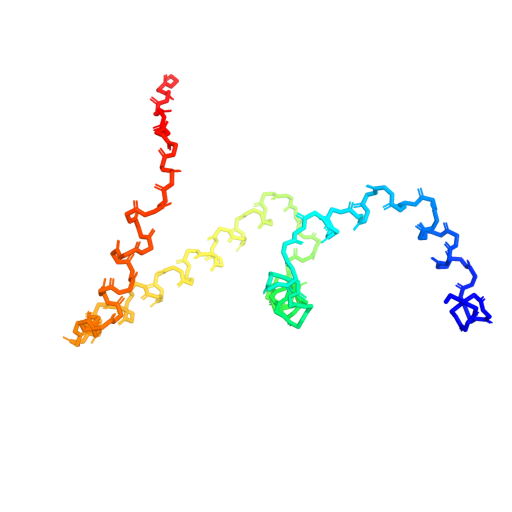 A 1 88 ? -11.941 9.724 26.153 1.00 88.06 88 PRO A N 1
ATOM 734 C CA . PRO A 1 88 ? -11.763 11.115 26.575 1.00 88.06 88 PRO A CA 1
ATOM 735 C C . PRO A 1 88 ? -10.298 11.548 26.704 1.00 88.06 88 PRO A C 1
ATOM 737 O O . PRO A 1 88 ? -9.949 12.661 26.317 1.00 88.06 88 PRO A O 1
ATOM 740 N N . ASN A 1 89 ? -9.423 10.657 27.187 1.00 89.06 89 ASN A N 1
ATOM 741 C CA . ASN A 1 89 ? -7.985 10.926 27.289 1.00 89.06 89 ASN A CA 1
ATOM 742 C C . ASN A 1 89 ? -7.334 11.124 25.914 1.00 89.06 89 ASN A C 1
ATOM 744 O O . ASN A 1 89 ? -6.551 12.055 25.744 1.00 89.06 89 ASN A O 1
ATOM 748 N N . VAL A 1 90 ? -7.723 10.323 24.918 1.00 86.31 90 VAL A N 1
ATOM 749 C CA . VAL A 1 90 ? -7.239 10.465 23.537 1.00 86.31 90 VAL A CA 1
ATOM 750 C C . VAL A 1 90 ? -7.731 11.785 22.939 1.00 86.31 90 VAL A C 1
ATOM 752 O O . VAL A 1 90 ? -6.949 12.506 22.326 1.00 86.31 90 VAL A O 1
ATOM 755 N N . MET A 1 91 ? -8.993 12.172 23.171 1.00 88.25 91 MET A N 1
ATOM 756 C CA . MET A 1 91 ? -9.477 13.490 22.733 1.00 88.25 91 MET A CA 1
ATOM 757 C C . MET A 1 91 ? -8.760 14.651 23.423 1.00 88.25 91 MET A C 1
ATOM 759 O O . MET A 1 91 ? -8.483 15.666 22.786 1.00 88.25 91 MET A O 1
ATOM 763 N N . LYS A 1 92 ? -8.437 14.518 24.711 1.00 89.75 92 LYS A N 1
ATOM 764 C CA . LYS A 1 92 ? -7.680 15.532 25.451 1.00 89.75 92 LYS A CA 1
ATOM 765 C C . LYS A 1 92 ? -6.286 15.733 24.851 1.00 89.75 92 LYS A C 1
ATOM 767 O O . LYS A 1 92 ? -5.879 16.878 24.656 1.00 89.75 92 LYS A O 1
ATOM 772 N N . GLU A 1 93 ? -5.591 14.649 24.515 1.00 88.62 93 GLU A N 1
ATOM 773 C CA . GLU A 1 93 ? -4.292 14.699 23.832 1.00 88.62 93 GLU A CA 1
ATOM 774 C C . GLU A 1 93 ? -4.404 15.314 22.434 1.00 88.62 93 GLU A C 1
ATOM 776 O O . GLU A 1 93 ? -3.657 16.239 22.113 1.00 88.62 93 GLU A O 1
ATOM 781 N N . LEU A 1 94 ? -5.375 14.873 21.627 1.00 84.75 94 LEU A N 1
ATOM 782 C CA . LEU A 1 94 ? -5.618 15.423 20.289 1.00 84.75 94 LEU A CA 1
ATOM 783 C C . LEU A 1 94 ? -5.886 16.933 20.330 1.00 84.75 94 LEU A C 1
ATOM 785 O O . LEU A 1 94 ? -5.306 17.678 19.541 1.00 84.75 94 LEU A O 1
ATOM 789 N N . ASN A 1 95 ? -6.702 17.402 21.277 1.00 86.38 95 ASN A N 1
ATOM 790 C CA . ASN A 1 95 ? -6.982 18.827 21.460 1.00 86.38 95 ASN A CA 1
ATOM 791 C C . ASN A 1 95 ? -5.731 19.609 21.893 1.00 86.38 95 ASN A C 1
ATOM 793 O O . ASN A 1 95 ? -5.473 20.695 21.373 1.00 86.38 95 ASN A O 1
ATOM 797 N N . ALA A 1 96 ? -4.923 19.060 22.806 1.00 87.00 96 ALA A N 1
ATOM 798 C CA . ALA A 1 96 ? -3.673 19.689 23.237 1.00 87.00 96 ALA A CA 1
ATOM 799 C C . ALA A 1 96 ? -2.653 19.804 22.091 1.00 87.00 96 ALA A C 1
ATOM 801 O O . ALA A 1 96 ? -1.982 20.831 21.961 1.00 87.00 96 ALA A O 1
ATOM 802 N N . ILE A 1 97 ? -2.564 18.782 21.234 1.00 81.44 97 ILE A N 1
ATOM 803 C CA . ILE A 1 97 ? -1.746 18.822 20.017 1.00 81.44 97 ILE A CA 1
ATOM 804 C C . ILE A 1 97 ? -2.306 19.876 19.058 1.00 81.44 97 ILE A C 1
ATOM 806 O O . ILE A 1 97 ? -1.550 20.726 18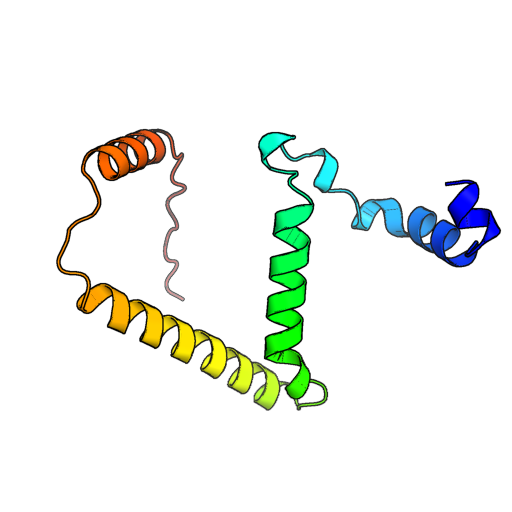.594 1.00 81.44 97 ILE A O 1
ATOM 810 N N . SER A 1 98 ? -3.622 19.875 18.816 1.00 78.88 98 SER A N 1
ATOM 811 C CA . SER A 1 98 ? -4.283 20.805 17.893 1.00 78.88 98 SER A CA 1
ATOM 812 C C . SER A 1 98 ? -4.079 22.272 18.268 1.00 78.88 98 SER A C 1
ATOM 814 O O . SER A 1 98 ? -3.860 23.094 17.384 1.00 78.88 98 SER A O 1
ATOM 816 N N . ASN A 1 99 ? -4.091 22.605 19.560 1.00 74.25 99 ASN A N 1
ATOM 817 C CA . ASN A 1 99 ? -3.836 23.969 20.036 1.00 74.25 99 ASN A CA 1
ATOM 818 C C . ASN A 1 99 ? -2.409 24.459 19.732 1.00 74.25 99 ASN A C 1
ATOM 820 O O . ASN A 1 99 ? -2.175 25.662 19.659 1.00 74.25 99 ASN A O 1
ATOM 824 N N . ASN A 1 100 ? -1.462 23.537 19.537 1.00 67.44 100 ASN A N 1
ATOM 825 C CA . ASN A 1 100 ? -0.069 23.837 19.206 1.00 67.44 100 ASN A CA 1
ATOM 826 C C . ASN A 1 100 ? 0.236 23.701 17.704 1.00 67.44 100 ASN A C 1
ATOM 828 O O . ASN A 1 100 ? 1.369 23.943 17.279 1.00 67.44 100 ASN A O 1
ATOM 832 N N . LEU A 1 101 ? -0.749 23.329 16.880 1.00 67.56 101 LEU A N 1
ATOM 833 C CA . LEU A 1 101 ? -0.588 23.317 15.432 1.00 67.56 101 LEU A CA 1
ATOM 834 C C . LEU A 1 101 ? -0.673 24.755 14.912 1.00 67.56 101 LEU A C 1
ATOM 836 O O . LEU A 1 101 ? -1.714 25.405 14.989 1.00 67.56 101 LEU A O 1
ATOM 840 N N . LYS A 1 102 ? 0.416 25.254 14.318 1.00 62.41 102 LYS A N 1
ATOM 841 C CA . LYS A 1 102 ? 0.362 26.457 13.478 1.00 62.41 102 LYS A CA 1
ATOM 842 C C . LYS A 1 102 ? -0.423 26.114 12.214 1.00 62.41 102 LYS A C 1
ATOM 844 O O . LYS A 1 102 ? 0.137 25.603 11.248 1.00 62.41 102 LYS A O 1
ATOM 849 N N . VAL A 1 103 ? -1.730 26.351 12.236 1.00 62.72 103 VAL A N 1
ATOM 850 C CA . VAL A 1 103 ? -2.586 26.118 11.072 1.00 62.72 103 VAL A CA 1
ATOM 851 C C . VAL A 1 103 ? -2.308 27.221 10.051 1.00 62.72 103 VAL A C 1
ATOM 853 O O . VAL A 1 103 ? -2.620 28.388 10.284 1.00 62.72 103 VAL A O 1
ATOM 856 N N . VAL A 1 104 ? -1.698 26.874 8.918 1.00 55.59 104 VAL A N 1
ATOM 857 C CA . VAL A 1 104 ? -1.632 27.785 7.771 1.00 55.59 104 VAL A CA 1
ATOM 858 C C . VAL A 1 104 ? -3.017 27.789 7.137 1.00 55.59 104 VAL A C 1
ATOM 860 O O . VAL A 1 104 ? -3.534 26.741 6.749 1.00 55.59 104 VAL A O 1
ATOM 863 N N . LYS A 1 105 ? -3.649 28.961 7.076 1.00 48.69 105 LYS A N 1
ATOM 864 C CA . LYS A 1 105 ? -4.969 29.126 6.467 1.00 48.69 105 LYS A CA 1
ATOM 865 C C . LYS A 1 105 ? -4.839 28.835 4.968 1.00 48.69 105 LYS A C 1
ATOM 867 O O . LYS A 1 105 ? -4.294 29.650 4.230 1.00 48.69 105 LYS A O 1
ATOM 872 N N . ALA A 1 106 ? -5.299 27.669 4.523 1.00 52.38 106 ALA A N 1
ATOM 873 C CA . ALA A 1 106 ? -5.408 27.375 3.101 1.00 52.38 106 ALA A CA 1
ATOM 874 C C . ALA A 1 106 ? -6.542 28.237 2.532 1.00 52.38 106 ALA A C 1
ATOM 876 O O . ALA A 1 106 ? -7.717 28.005 2.818 1.00 52.38 106 ALA A O 1
ATOM 877 N N . VAL A 1 107 ? -6.185 29.282 1.789 1.00 56.91 107 VAL A N 1
ATOM 878 C CA . VAL A 1 107 ? -7.154 30.080 1.038 1.00 56.91 107 VAL A CA 1
ATOM 879 C C . VAL A 1 107 ? -7.557 29.254 -0.174 1.00 56.91 107 VAL A C 1
ATOM 881 O O . VAL A 1 107 ? -6.716 28.920 -1.006 1.00 56.91 107 VAL A O 1
ATOM 884 N N . ILE A 1 108 ? -8.836 28.896 -0.257 1.00 52.72 108 ILE A N 1
ATOM 885 C CA . ILE A 1 108 ? -9.401 28.325 -1.477 1.00 52.72 108 ILE A CA 1
ATOM 886 C C . ILE A 1 108 ? -9.416 29.456 -2.503 1.00 52.72 108 ILE A C 1
ATOM 888 O O . ILE A 1 108 ? -10.196 30.400 -2.383 1.00 52.72 108 ILE A O 1
ATOM 892 N N . VAL A 1 109 ? -8.511 29.389 -3.475 1.00 53.22 109 VAL A N 1
ATOM 893 C CA . VAL A 1 109 ? -8.577 30.225 -4.672 1.00 53.22 109 VAL A CA 1
ATOM 894 C C . VAL A 1 109 ? -9.558 29.530 -5.606 1.00 53.22 109 VAL A C 1
ATOM 896 O O . VAL A 1 109 ? -9.258 28.459 -6.131 1.00 53.22 109 VAL A O 1
ATOM 899 N N . ASN A 1 110 ? -10.754 30.096 -5.750 1.00 46.75 110 ASN A N 1
ATOM 900 C CA . ASN A 1 110 ? -11.660 29.692 -6.818 1.00 46.75 110 ASN A CA 1
ATOM 901 C C . ASN A 1 110 ? -11.033 30.146 -8.144 1.00 46.75 110 ASN A C 1
ATOM 903 O O . ASN A 1 110 ? -10.710 31.327 -8.282 1.00 46.75 110 ASN A O 1
ATOM 907 N N . LEU A 1 111 ? -10.810 29.193 -9.052 1.00 50.44 111 LEU A N 1
ATOM 908 C CA . LEU A 1 111 ? -10.468 29.450 -10.453 1.00 50.44 111 LEU A CA 1
ATOM 909 C C . LEU A 1 111 ? -11.702 29.937 -11.215 1.00 50.44 111 LEU A C 1
ATOM 911 O O . LEU A 1 111 ? -12.806 29.429 -10.906 1.00 50.44 111 LEU A O 1
#

pLDDT: mean 80.17, std 14.83, range [46.75, 97.56]

Foldseek 3Di:
DVVCCVPCVVVVVVCVVCVVVVPPLVVDDPVPPPVVVVVCVVVVVCVVCVVVPPDDPVSSVVVVVVVVVVVVVVVVVVVVVDPDDDDPVVVVVVVVVVVVDPDDPPDPDDD

Radius of gyration: 21.53 Å; chains: 1; bounding box: 55×37×47 Å

Organism: NCBI:txid422564